Protein AF-A0A2V6NL45-F1 (afdb_monomer_lite)

Structure (mmCIF, N/CA/C/O backbone):
data_AF-A0A2V6NL45-F1
#
_entry.id   AF-A0A2V6NL45-F1
#
loop_
_atom_site.group_PDB
_atom_site.id
_atom_site.type_symbol
_atom_site.label_atom_id
_atom_site.label_alt_id
_atom_site.label_comp_id
_atom_site.label_asym_id
_atom_site.label_entity_id
_atom_site.label_seq_id
_atom_site.pdbx_PDB_ins_code
_atom_site.Cartn_x
_atom_site.Cartn_y
_atom_site.Cartn_z
_atom_site.occupancy
_atom_site.B_iso_or_equiv
_atom_site.auth_seq_id
_atom_site.auth_comp_id
_atom_site.auth_asym_id
_atom_site.auth_atom_id
_atom_site.pdbx_PDB_model_num
ATOM 1 N N . LYS A 1 1 ? 4.697 6.662 16.810 1.00 84.00 1 LYS A N 1
ATOM 2 C CA . LYS A 1 1 ? 3.851 5.704 16.038 1.00 84.00 1 LYS A CA 1
ATOM 3 C C . LYS A 1 1 ? 2.807 6.486 15.229 1.00 84.00 1 LYS A C 1
ATOM 5 O O . LYS A 1 1 ? 2.533 7.616 15.599 1.00 84.00 1 LYS A O 1
ATOM 10 N N . ILE A 1 2 ? 2.231 5.946 14.143 1.00 97.50 2 ILE A N 1
ATOM 11 C CA . ILE A 1 2 ? 1.325 6.717 13.248 1.00 97.50 2 ILE A CA 1
ATOM 12 C C . ILE A 1 2 ? 0.105 7.296 13.996 1.00 97.50 2 ILE A C 1
ATOM 14 O O . ILE A 1 2 ? -0.238 8.450 13.783 1.00 97.50 2 ILE A O 1
ATOM 18 N N . CYS A 1 3 ? -0.487 6.547 14.931 1.00 97.88 3 CYS A N 1
ATOM 19 C CA . CYS A 1 3 ? -1.594 7.012 15.785 1.00 97.88 3 CYS A CA 1
ATOM 20 C C . CYS A 1 3 ? -1.250 8.295 16.573 1.00 97.88 3 CYS A C 1
ATOM 22 O O . CYS A 1 3 ? -2.009 9.256 16.565 1.00 97.88 3 CYS A O 1
ATOM 24 N N . GLU A 1 4 ? -0.064 8.332 17.192 1.00 97.88 4 GLU A N 1
ATOM 25 C CA . GLU A 1 4 ? 0.441 9.494 17.943 1.00 97.88 4 GLU A CA 1
ATOM 26 C C . GLU A 1 4 ? 0.765 10.668 17.012 1.00 97.88 4 GLU A C 1
ATOM 28 O O . GLU A 1 4 ? 0.466 11.809 17.336 1.00 97.88 4 GLU A O 1
ATOM 33 N N . TYR A 1 5 ? 1.348 10.389 15.837 1.00 98.06 5 TYR A N 1
ATOM 34 C CA . TYR A 1 5 ? 1.647 11.415 14.831 1.00 98.06 5 TYR A CA 1
ATOM 35 C C . TYR A 1 5 ? 0.377 12.127 14.346 1.00 98.06 5 TYR A C 1
ATOM 37 O O . TYR A 1 5 ? 0.388 13.336 14.138 1.00 98.06 5 TYR A O 1
ATOM 45 N N . LEU A 1 6 ? -0.716 11.376 14.193 1.00 97.81 6 LEU A N 1
ATOM 46 C CA . LEU A 1 6 ? -2.020 11.905 13.796 1.00 97.81 6 LEU A CA 1
ATOM 47 C C . LEU A 1 6 ? -2.844 12.451 14.975 1.00 97.81 6 LEU A C 1
ATOM 49 O O . LEU A 1 6 ? -3.885 13.054 14.736 1.00 97.81 6 LEU A O 1
ATOM 53 N N . ASN A 1 7 ? -2.397 12.254 16.220 1.00 97.75 7 ASN A N 1
ATOM 54 C CA . ASN A 1 7 ? -3.107 12.624 17.448 1.00 97.75 7 ASN A CA 1
ATOM 55 C C . ASN A 1 7 ? -4.549 12.069 17.525 1.00 97.75 7 ASN A C 1
ATOM 57 O O . ASN A 1 7 ? -5.496 12.807 17.795 1.00 97.75 7 ASN A O 1
ATOM 61 N N . VAL A 1 8 ? -4.708 10.767 17.259 1.00 98.19 8 VAL A N 1
ATOM 62 C CA . VAL A 1 8 ? -5.997 10.049 17.319 1.00 98.19 8 VAL A CA 1
ATOM 63 C C . VAL A 1 8 ? -5.985 8.964 18.401 1.00 98.19 8 VAL A C 1
ATOM 65 O O . VAL A 1 8 ? -4.929 8.403 18.698 1.00 98.19 8 VAL A O 1
ATOM 68 N N . ASP A 1 9 ? -7.156 8.629 18.954 1.00 98.00 9 ASP A N 1
ATOM 69 C CA . ASP A 1 9 ? -7.291 7.613 20.015 1.00 98.00 9 ASP A CA 1
ATOM 70 C C . ASP A 1 9 ? -7.031 6.183 19.516 1.00 98.00 9 ASP A C 1
ATOM 72 O O . ASP A 1 9 ? -6.545 5.326 20.254 1.00 98.00 9 ASP A O 1
ATOM 76 N N . SER A 1 10 ? -7.372 5.906 18.254 1.00 97.31 10 SER A N 1
ATOM 77 C CA . SER A 1 10 ? -7.157 4.603 17.626 1.00 97.31 10 SER A CA 1
ATOM 78 C C . SER A 1 10 ? -6.957 4.722 16.116 1.00 97.31 10 SER A C 1
ATOM 80 O O . SER A 1 10 ? -7.388 5.685 15.482 1.00 97.31 10 SER A O 1
ATOM 82 N N . LEU A 1 11 ? -6.297 3.718 15.536 1.00 97.62 11 LEU A N 1
ATOM 83 C CA . LEU A 1 11 ? -6.061 3.593 14.102 1.00 97.62 11 LEU A CA 1
ATOM 84 C C . LEU A 1 11 ? -6.277 2.137 13.683 1.00 97.62 11 LEU A C 1
ATOM 86 O O . LEU A 1 11 ? -5.660 1.235 14.249 1.00 97.62 11 LEU A O 1
ATOM 90 N N . GLY A 1 12 ? -7.127 1.920 12.681 1.00 95.62 12 GLY A N 1
ATOM 91 C CA . GLY A 1 12 ? -7.346 0.617 12.058 1.00 95.62 12 GLY A CA 1
ATOM 92 C C . GLY A 1 12 ? -6.816 0.598 10.628 1.00 95.62 12 GLY A C 1
ATOM 93 O O . GLY A 1 12 ? -6.997 1.565 9.890 1.00 95.62 12 GLY A O 1
ATOM 94 N N . TYR A 1 13 ? -6.187 -0.507 10.232 1.00 95.94 13 TYR A N 1
ATOM 95 C CA . TYR A 1 13 ? -5.801 -0.759 8.845 1.00 95.94 13 TYR A CA 1
ATOM 96 C C . TYR A 1 13 ? -6.758 -1.759 8.212 1.00 95.94 13 TYR A C 1
ATOM 98 O O . TYR A 1 13 ? -7.243 -2.675 8.877 1.00 95.94 13 TYR A O 1
ATOM 106 N N . LEU A 1 14 ? -7.016 -1.582 6.919 1.00 95.19 14 LEU A N 1
ATOM 107 C CA . LEU A 1 14 ? -7.755 -2.561 6.139 1.00 95.19 14 LEU A CA 1
ATOM 108 C C . LEU A 1 14 ? -6.849 -3.757 5.836 1.00 95.19 14 LEU A C 1
ATOM 110 O O . LEU A 1 14 ? -5.724 -3.582 5.371 1.00 95.19 14 LEU A O 1
ATOM 114 N N . ASP A 1 15 ? -7.360 -4.959 6.079 1.00 95.75 15 ASP A N 1
ATOM 115 C CA . ASP A 1 15 ? -6.665 -6.187 5.716 1.00 95.75 15 ASP A CA 1
ATOM 116 C C . ASP A 1 15 ? -6.686 -6.420 4.195 1.00 95.75 15 ASP A C 1
ATOM 118 O O . ASP A 1 15 ? -7.675 -6.119 3.518 1.00 95.75 15 ASP A O 1
ATOM 122 N N . ILE A 1 16 ? -5.597 -6.974 3.654 1.00 96.75 16 ILE A N 1
ATOM 123 C CA . ILE A 1 16 ? -5.451 -7.203 2.212 1.00 96.75 16 ILE A CA 1
ATOM 124 C C . ILE A 1 16 ? -6.490 -8.219 1.714 1.00 96.75 16 ILE A C 1
ATOM 126 O O . ILE A 1 16 ? -7.092 -8.003 0.661 1.00 96.75 16 ILE A O 1
ATOM 130 N N . GLU A 1 17 ? -6.748 -9.299 2.457 1.00 96.00 17 GLU A N 1
ATOM 131 C CA . GLU A 1 17 ? -7.740 -10.305 2.063 1.00 96.00 17 GLU A CA 1
ATOM 132 C C . GLU A 1 17 ? -9.153 -9.719 2.115 1.00 96.00 17 GLU A C 1
ATOM 134 O O . GLU A 1 17 ? -9.948 -9.907 1.188 1.00 96.00 17 GLU A O 1
ATOM 139 N N . GLY A 1 18 ? -9.446 -8.945 3.166 1.00 96.62 18 GLY A N 1
ATOM 140 C CA . GLY A 1 18 ? -10.702 -8.207 3.304 1.00 96.62 18 GLY A CA 1
ATOM 141 C C . GLY A 1 18 ? -10.946 -7.239 2.141 1.00 96.62 18 GLY A C 1
ATOM 142 O O . GLY A 1 18 ? -12.037 -7.220 1.565 1.00 96.62 18 GLY A O 1
ATOM 143 N N . MET A 1 19 ? -9.914 -6.489 1.748 1.00 96.25 19 MET A N 1
ATOM 144 C CA . MET A 1 19 ? -9.945 -5.587 0.598 1.00 96.25 19 MET A CA 1
ATOM 145 C C . MET A 1 19 ? -10.243 -6.337 -0.705 1.00 96.25 19 MET A C 1
ATOM 147 O O . MET A 1 19 ? -11.128 -5.921 -1.450 1.00 96.25 19 MET A O 1
ATOM 151 N N . ILE A 1 20 ? -9.562 -7.459 -0.972 1.00 97.12 20 ILE A N 1
ATOM 152 C CA . ILE A 1 20 ? -9.795 -8.271 -2.178 1.00 97.12 20 ILE A CA 1
ATOM 153 C C . ILE A 1 20 ? -11.228 -8.802 -2.191 1.00 97.12 20 ILE A C 1
ATOM 155 O O . ILE A 1 20 ? -11.928 -8.661 -3.195 1.00 97.12 20 ILE A O 1
ATOM 159 N N . LYS A 1 21 ? -11.694 -9.360 -1.067 1.00 97.38 21 LYS A N 1
ATOM 160 C CA . LYS A 1 21 ? -13.046 -9.916 -0.935 1.00 97.38 21 LYS A CA 1
ATOM 161 C C . LYS A 1 21 ? -14.123 -8.880 -1.261 1.00 97.38 21 LYS A C 1
ATOM 163 O O . LYS A 1 21 ? -15.096 -9.216 -1.935 1.00 97.38 21 LYS A O 1
ATOM 168 N N . ALA A 1 22 ? -13.937 -7.630 -0.836 1.00 97.38 22 ALA A N 1
ATOM 169 C CA . ALA A 1 22 ? -14.877 -6.544 -1.105 1.00 97.38 22 ALA A CA 1
ATOM 170 C C . ALA A 1 22 ? -15.029 -6.224 -2.606 1.00 97.38 22 ALA A C 1
ATOM 172 O O . ALA A 1 22 ? -16.069 -5.714 -3.016 1.00 97.38 22 ALA A O 1
ATOM 173 N N . THR A 1 23 ? -14.034 -6.551 -3.439 1.00 97.12 23 THR A N 1
ATOM 174 C CA . THR A 1 23 ? -14.100 -6.312 -4.893 1.00 97.12 23 THR A CA 1
ATOM 175 C C . THR A 1 23 ? -14.961 -7.325 -5.655 1.00 97.12 23 THR A C 1
ATOM 177 O O . THR A 1 23 ? -15.297 -7.081 -6.814 1.00 97.12 23 THR A O 1
ATOM 180 N N . GLY A 1 24 ? -15.279 -8.482 -5.059 1.00 97.56 24 GLY A N 1
ATOM 181 C CA . GLY A 1 24 ? -15.971 -9.584 -5.742 1.00 97.56 24 GLY A CA 1
ATOM 182 C C . GLY A 1 24 ? -15.169 -10.243 -6.876 1.00 97.56 24 GLY A C 1
ATOM 183 O O . GLY A 1 24 ? -15.730 -11.017 -7.650 1.00 97.56 24 GLY A O 1
ATOM 184 N N . ARG A 1 25 ? -13.871 -9.940 -7.001 1.00 97.75 25 ARG A N 1
ATOM 185 C CA . ARG A 1 25 ? -12.967 -10.473 -8.031 1.00 97.75 25 ARG A CA 1
ATOM 186 C C . ARG A 1 25 ? -11.888 -11.366 -7.409 1.00 97.75 25 ARG A C 1
ATOM 188 O O . ARG A 1 25 ? -11.568 -11.204 -6.232 1.00 97.75 25 ARG A O 1
ATOM 195 N N . PRO A 1 26 ? -11.308 -12.309 -8.174 1.00 95.94 26 PRO A N 1
ATOM 196 C CA . PRO A 1 26 ? -10.260 -13.175 -7.652 1.00 95.94 26 PRO A CA 1
ATOM 197 C C . PRO A 1 26 ? -8.964 -12.392 -7.389 1.00 95.94 26 PRO A C 1
ATOM 199 O O . PRO A 1 26 ? -8.637 -11.444 -8.102 1.00 95.94 26 PRO A O 1
ATOM 202 N N . ALA A 1 27 ? -8.196 -12.819 -6.380 1.00 93.19 27 ALA A N 1
ATOM 203 C CA . ALA A 1 27 ? -6.972 -12.142 -5.933 1.00 93.19 27 ALA A CA 1
ATOM 204 C C . ALA A 1 27 ? -5.931 -11.945 -7.050 1.00 93.19 27 ALA A C 1
ATOM 206 O O . ALA A 1 27 ? -5.271 -10.913 -7.114 1.00 93.19 27 ALA A O 1
ATOM 207 N N . ASN A 1 28 ? -5.829 -12.907 -7.970 1.00 93.81 28 ASN A N 1
ATOM 208 C CA . ASN A 1 28 ? -4.905 -12.869 -9.107 1.00 93.81 28 ASN A CA 1
ATOM 209 C C . ASN A 1 28 ? -5.262 -11.820 -10.181 1.00 93.81 28 ASN A C 1
ATOM 211 O O . ASN A 1 28 ? -4.512 -11.660 -11.138 1.00 93.81 28 ASN A O 1
ATOM 215 N N . SER A 1 29 ? -6.386 -11.108 -10.040 1.00 96.06 29 SER A N 1
ATOM 216 C CA . SER A 1 29 ? -6.747 -9.975 -10.904 1.00 96.06 29 SER A CA 1
ATOM 217 C C . SER A 1 29 ? -6.085 -8.659 -10.486 1.00 96.06 29 SER A C 1
ATOM 219 O O . SER A 1 29 ? -6.278 -7.648 -11.160 1.00 96.06 29 SER A O 1
ATOM 221 N N . PHE A 1 30 ? -5.338 -8.646 -9.378 1.00 95.31 30 PHE A N 1
ATOM 222 C CA . PHE A 1 30 ? -4.764 -7.435 -8.803 1.00 95.31 30 PHE A CA 1
ATOM 223 C C . PHE A 1 30 ? -3.263 -7.578 -8.562 1.00 95.31 30 PHE A C 1
ATOM 225 O O . PHE A 1 30 ? -2.778 -8.608 -8.100 1.00 95.31 30 PHE A O 1
ATOM 232 N N . CYS A 1 31 ? -2.529 -6.494 -8.807 1.00 95.06 31 CYS A N 1
ATOM 233 C CA . CYS A 1 31 ? -1.192 -6.325 -8.254 1.00 95.06 31 CYS A CA 1
ATOM 234 C C . CYS A 1 31 ? -1.320 -5.798 -6.817 1.00 95.06 31 CYS A C 1
ATOM 236 O O . CYS A 1 31 ? -1.941 -4.760 -6.596 1.00 95.06 31 CYS A O 1
ATOM 238 N N . LEU A 1 32 ? -0.730 -6.504 -5.848 1.00 96.12 32 LEU A N 1
ATOM 239 C CA . LEU A 1 32 ? -0.805 -6.166 -4.416 1.00 96.12 32 LEU A CA 1
ATOM 240 C C . LEU A 1 32 ? 0.516 -5.616 -3.857 1.00 96.12 32 LEU A C 1
ATOM 242 O O . LEU A 1 32 ? 0.645 -5.418 -2.650 1.00 96.12 32 LEU A O 1
ATOM 246 N N . ALA A 1 33 ? 1.486 -5.344 -4.731 1.00 94.50 33 ALA A N 1
ATOM 247 C CA . ALA A 1 33 ? 2.856 -5.009 -4.358 1.00 94.50 33 ALA A CA 1
ATOM 248 C C . ALA A 1 33 ? 2.973 -3.755 -3.477 1.00 94.50 33 ALA A C 1
ATOM 250 O O . ALA A 1 33 ? 3.846 -3.688 -2.618 1.00 94.50 33 ALA A O 1
ATOM 251 N N . CYS A 1 34 ? 2.066 -2.785 -3.624 1.00 93.75 34 CYS A N 1
ATOM 252 C CA . CYS A 1 34 ? 2.033 -1.600 -2.761 1.00 93.75 34 CYS A CA 1
ATOM 253 C C . CYS A 1 34 ? 1.714 -1.927 -1.291 1.00 93.75 34 CYS A C 1
ATOM 255 O O . CYS A 1 34 ? 2.032 -1.129 -0.416 1.00 93.75 34 CYS A O 1
ATOM 257 N N . PHE A 1 35 ? 1.099 -3.082 -1.022 1.00 95.38 35 PHE A N 1
ATOM 258 C CA . PHE A 1 35 ? 0.711 -3.515 0.320 1.00 95.38 35 PHE A CA 1
ATOM 259 C C . PHE A 1 35 ? 1.629 -4.610 0.876 1.00 95.38 35 PHE A C 1
ATOM 261 O O . PHE A 1 35 ? 1.926 -4.599 2.065 1.00 95.38 35 PHE A O 1
ATOM 268 N N . ASN A 1 36 ? 2.085 -5.546 0.034 1.00 94.62 36 ASN A N 1
ATOM 269 C CA . ASN A 1 36 ? 2.877 -6.707 0.467 1.00 94.62 36 ASN A CA 1
ATOM 270 C C . ASN A 1 36 ? 4.319 -6.747 -0.074 1.00 94.62 36 ASN A C 1
ATOM 272 O O . ASN A 1 36 ? 5.069 -7.646 0.288 1.00 94.62 36 ASN A O 1
ATOM 276 N N . GLY A 1 37 ? 4.708 -5.817 -0.950 1.00 92.81 37 GLY A N 1
ATOM 277 C CA . GLY A 1 37 ? 6.035 -5.775 -1.572 1.00 92.81 37 GLY A CA 1
ATOM 278 C C . GLY A 1 37 ? 6.281 -6.811 -2.676 1.00 92.81 37 GLY A C 1
ATOM 279 O O . GLY A 1 37 ? 7.334 -6.770 -3.308 1.00 92.81 37 GLY A O 1
ATOM 280 N N . ASN A 1 38 ? 5.333 -7.708 -2.958 1.00 92.25 38 ASN A N 1
ATOM 281 C CA . ASN A 1 38 ? 5.486 -8.765 -3.959 1.00 92.25 38 ASN A CA 1
ATOM 282 C C . ASN A 1 38 ? 5.097 -8.249 -5.348 1.00 92.25 38 ASN A C 1
ATOM 284 O O . ASN A 1 38 ? 3.936 -8.327 -5.761 1.00 92.25 38 ASN A O 1
ATOM 288 N N . TYR A 1 39 ? 6.076 -7.709 -6.072 1.00 91.94 39 TYR A N 1
ATOM 289 C CA . TYR A 1 39 ? 5.893 -7.271 -7.452 1.00 91.94 39 TYR A CA 1
ATOM 290 C C . TYR A 1 39 ? 5.812 -8.475 -8.401 1.00 91.94 39 TYR A C 1
ATOM 292 O O . TYR A 1 39 ? 6.680 -9.346 -8.354 1.00 91.94 39 TYR A O 1
ATOM 300 N N . PRO A 1 40 ? 4.810 -8.529 -9.299 1.00 89.81 40 PRO A N 1
ATOM 301 C CA . PRO A 1 40 ? 4.707 -9.596 -10.298 1.00 89.81 40 PRO A CA 1
ATOM 302 C C . PRO A 1 40 ? 5.758 -9.468 -11.411 1.00 89.81 40 PRO A C 1
ATOM 304 O O . PRO A 1 40 ? 5.923 -10.387 -12.207 1.00 89.81 40 PRO A O 1
ATOM 307 N N . LEU A 1 41 ? 6.447 -8.326 -11.481 1.00 88.62 41 LEU A N 1
ATOM 308 C CA . LEU A 1 41 ? 7.501 -8.037 -12.444 1.00 88.62 41 LEU A CA 1
ATOM 309 C C . LEU A 1 41 ? 8.824 -7.797 -11.704 1.00 88.62 41 LEU A C 1
ATOM 311 O O . LEU A 1 41 ? 8.813 -7.150 -10.653 1.00 88.62 41 LEU A O 1
ATOM 315 N N . PRO A 1 42 ? 9.955 -8.282 -12.242 1.00 85.19 42 PRO A N 1
ATOM 316 C CA . PRO A 1 42 ? 11.266 -8.018 -11.668 1.00 85.19 42 PRO A CA 1
ATOM 317 C C . PRO A 1 42 ? 11.615 -6.528 -11.769 1.00 85.19 42 PRO A C 1
ATOM 319 O O . PRO A 1 42 ? 11.280 -5.861 -12.749 1.00 85.19 42 PRO A O 1
ATOM 322 N N . VAL A 1 43 ? 12.315 -6.020 -10.755 1.00 83.12 43 VAL A N 1
ATOM 323 C CA . VAL A 1 43 ? 12.887 -4.669 -10.765 1.00 83.12 43 VAL A CA 1
ATOM 324 C C . VAL A 1 43 ? 14.328 -4.760 -11.257 1.00 83.12 43 VAL A C 1
ATOM 326 O O . VAL A 1 43 ? 15.077 -5.623 -10.802 1.00 83.12 43 VAL A O 1
ATOM 329 N N . ASP A 1 44 ? 14.712 -3.879 -12.179 1.00 86.12 44 ASP A N 1
ATOM 330 C CA . ASP A 1 44 ? 16.100 -3.759 -12.629 1.00 86.12 44 ASP A CA 1
ATOM 331 C C . ASP A 1 44 ? 16.972 -3.204 -11.483 1.00 86.12 44 ASP A C 1
ATOM 333 O O . ASP A 1 44 ? 16.716 -2.088 -11.019 1.00 86.12 44 ASP A O 1
ATOM 337 N N . PRO A 1 45 ? 17.993 -3.943 -11.009 1.00 84.50 45 PRO A N 1
ATOM 338 C CA . PRO A 1 45 ? 18.846 -3.513 -9.902 1.00 84.50 45 PRO A CA 1
ATOM 339 C C . PRO A 1 45 ? 19.704 -2.280 -10.223 1.00 84.50 45 PRO A C 1
ATOM 341 O O . PRO A 1 45 ? 20.227 -1.658 -9.299 1.00 84.50 45 PRO A O 1
ATOM 344 N N . ALA A 1 46 ? 19.863 -1.915 -11.500 1.00 86.00 46 ALA A N 1
ATOM 345 C CA . ALA A 1 46 ? 20.535 -0.681 -11.900 1.00 86.00 46 ALA A CA 1
ATOM 346 C C . ALA A 1 46 ? 19.655 0.567 -11.701 1.00 86.00 46 ALA A C 1
ATOM 348 O O . ALA A 1 46 ? 20.166 1.690 -11.724 1.00 86.00 46 ALA A O 1
ATOM 349 N N . LEU A 1 47 ? 18.342 0.394 -11.506 1.00 83.81 47 LEU A N 1
ATOM 350 C CA . LEU A 1 47 ? 17.403 1.492 -11.317 1.00 83.81 47 LEU A CA 1
ATOM 351 C C . LEU A 1 47 ? 17.169 1.758 -9.830 1.00 83.81 47 LEU A C 1
ATOM 353 O O . LEU A 1 47 ? 16.814 0.872 -9.055 1.00 83.81 47 LEU A O 1
ATOM 357 N N . ASP A 1 48 ? 17.325 3.020 -9.440 1.00 86.44 48 ASP A N 1
ATOM 358 C CA . ASP A 1 48 ? 16.954 3.478 -8.107 1.00 86.44 48 ASP A CA 1
ATOM 359 C C . ASP A 1 48 ? 15.504 3.978 -8.059 1.00 86.44 48 ASP A C 1
ATOM 361 O O . ASP A 1 48 ? 14.842 4.207 -9.075 1.00 86.44 48 ASP A O 1
ATOM 365 N N . LYS A 1 49 ? 15.007 4.185 -6.837 1.00 85.12 49 LYS A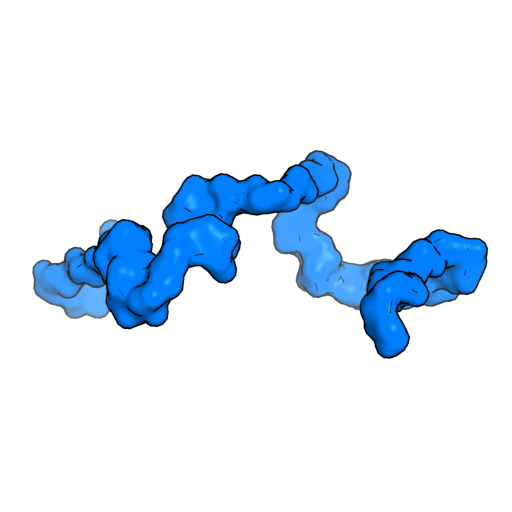 N 1
ATOM 366 C CA . LYS A 1 49 ? 13.641 4.668 -6.604 1.00 85.12 49 LYS A CA 1
ATOM 367 C C . LYS A 1 49 ? 13.349 6.048 -7.210 1.00 85.12 49 LYS A C 1
ATOM 369 O O . LYS A 1 49 ? 12.182 6.386 -7.325 1.00 85.12 49 LYS A O 1
ATOM 374 N N . PHE A 1 50 ? 14.378 6.830 -7.552 1.00 86.94 50 PHE A N 1
ATOM 375 C CA . PHE A 1 50 ? 14.260 8.203 -8.046 1.00 86.94 50 PHE A CA 1
ATOM 376 C C . PHE A 1 50 ? 14.272 8.297 -9.583 1.00 86.94 50 PHE A C 1
ATOM 378 O O . PHE A 1 50 ? 14.363 9.389 -10.154 1.00 86.94 50 PHE A O 1
ATOM 385 N N . ILE A 1 51 ? 14.226 7.160 -10.284 1.00 84.62 51 ILE A N 1
ATOM 386 C CA . ILE A 1 51 ? 14.302 7.092 -11.749 1.00 84.62 51 ILE A CA 1
ATOM 387 C C . ILE A 1 51 ? 13.180 7.870 -12.462 1.00 84.62 51 ILE A C 1
ATOM 389 O O . ILE A 1 51 ? 13.343 8.292 -13.611 1.00 84.62 51 ILE A O 1
ATOM 393 N N . MET A 1 52 ? 12.036 8.074 -11.801 1.00 80.12 52 MET A N 1
ATOM 394 C CA . MET A 1 52 ? 10.901 8.820 -12.355 1.00 80.12 52 MET A CA 1
ATOM 395 C C . MET A 1 52 ? 10.962 10.320 -12.030 1.00 80.12 52 MET A C 1
ATOM 397 O O . MET A 1 52 ? 10.430 11.135 -12.782 1.00 80.12 52 MET A O 1
ATOM 401 N N . GLU A 1 53 ? 11.640 10.696 -10.951 1.00 81.38 53 GLU A N 1
ATOM 402 C CA . GLU A 1 53 ? 11.849 12.066 -10.487 1.00 81.38 53 GLU A CA 1
ATOM 403 C C . GLU A 1 53 ? 12.972 12.755 -11.271 1.00 81.38 53 GLU A C 1
ATOM 405 O O . GLU A 1 53 ? 12.888 13.948 -11.553 1.00 81.38 53 GLU A O 1
ATOM 410 N N . LYS A 1 54 ? 13.973 11.995 -11.737 1.00 70.88 54 LYS A N 1
ATOM 411 C CA . LYS A 1 54 ? 15.077 12.459 -12.607 1.00 70.88 54 LYS A CA 1
ATOM 412 C C . LYS A 1 54 ? 14.644 12.737 -14.062 1.00 70.88 54 LYS A C 1
ATOM 414 O O . LYS A 1 54 ? 15.446 12.653 -14.993 1.00 70.88 54 LYS A O 1
ATOM 419 N N . ARG A 1 55 ? 13.368 13.073 -14.281 1.00 61.06 55 ARG A N 1
ATOM 420 C CA . ARG A 1 55 ? 12.739 13.292 -15.598 1.00 61.06 55 ARG A CA 1
ATOM 421 C C . ARG A 1 55 ? 13.476 14.306 -16.477 1.00 61.06 55 ARG A C 1
ATOM 423 O O . ARG A 1 55 ? 13.505 14.127 -17.690 1.00 61.06 55 ARG A O 1
ATOM 430 N N . GLU A 1 56 ? 14.120 15.308 -15.885 1.00 57.5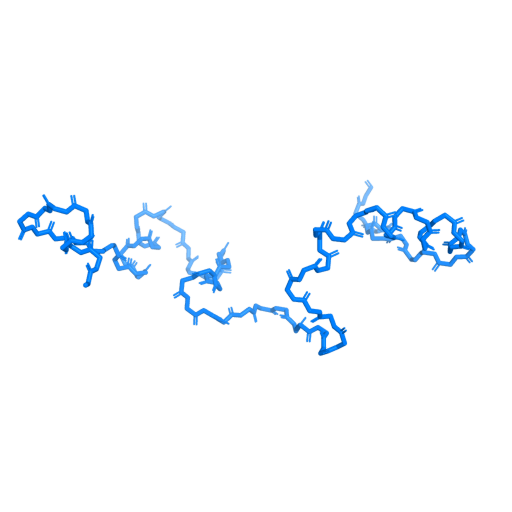0 56 GLU A N 1
ATOM 431 C CA . GLU A 1 56 ? 14.911 16.307 -16.617 1.00 57.50 56 GLU 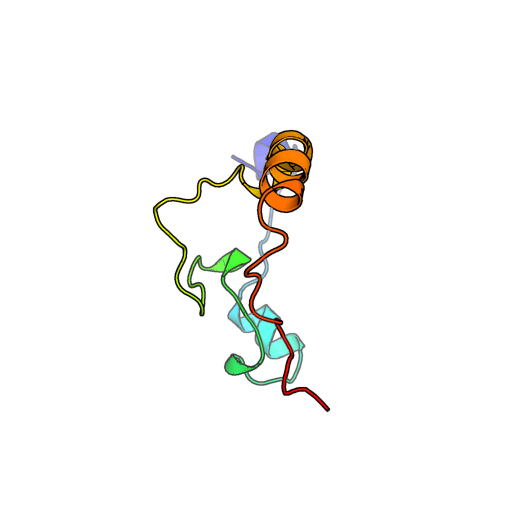A CA 1
ATOM 432 C C . GLU A 1 56 ? 16.157 15.699 -17.289 1.00 57.50 56 GLU A C 1
ATOM 434 O O . GLU A 1 56 ? 16.465 16.003 -18.440 1.00 5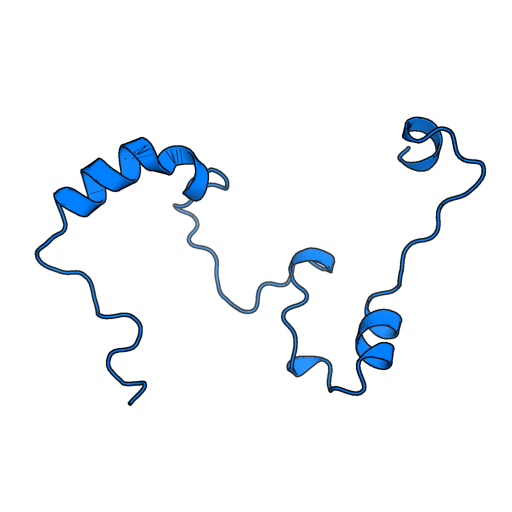7.50 56 GLU A O 1
ATOM 439 N N . GLN A 1 57 ? 16.828 14.758 -16.620 1.00 55.78 57 GLN A N 1
ATOM 440 C CA . GLN A 1 57 ? 17.973 14.031 -17.183 1.00 55.78 57 GLN A CA 1
ATOM 441 C C . GLN A 1 57 ? 17.519 12.969 -18.195 1.00 55.78 57 GLN A C 1
ATOM 443 O O . GLN A 1 57 ? 18.185 12.737 -19.203 1.00 55.78 57 GLN A O 1
ATOM 448 N N . ARG A 1 58 ? 16.339 12.374 -17.973 1.00 51.78 58 ARG A N 1
ATOM 449 C CA . ARG A 1 58 ? 15.748 11.357 -18.851 1.00 51.78 58 ARG A CA 1
ATOM 450 C C . ARG A 1 58 ? 15.255 11.930 -20.180 1.00 51.78 58 ARG A C 1
ATOM 452 O O . ARG A 1 58 ? 15.414 11.269 -21.193 1.00 51.78 58 ARG A O 1
ATOM 459 N N . ALA A 1 59 ? 14.712 13.149 -20.206 1.00 56.56 59 ALA A N 1
ATOM 460 C CA . ALA A 1 59 ? 14.356 13.818 -21.461 1.00 56.56 59 ALA A CA 1
ATOM 461 C C . ALA A 1 59 ? 15.583 14.037 -22.365 1.00 56.56 59 ALA A C 1
ATOM 463 O O . ALA A 1 59 ? 15.472 13.895 -23.578 1.00 56.56 59 ALA A O 1
ATOM 464 N N . ARG A 1 60 ? 16.759 14.319 -21.781 1.00 51.34 60 ARG A N 1
ATOM 465 C CA . ARG A 1 60 ? 18.029 14.394 -22.520 1.00 51.34 60 ARG A CA 1
ATOM 466 C C . ARG A 1 60 ? 18.509 13.024 -23.007 1.00 51.34 60 ARG A C 1
ATOM 468 O O . ARG A 1 60 ? 18.798 12.896 -24.186 1.00 51.34 60 ARG A O 1
ATOM 475 N N . ALA A 1 61 ? 18.511 12.004 -22.150 1.00 53.38 61 ALA A N 1
ATOM 476 C CA . ALA A 1 61 ? 18.944 10.654 -22.535 1.00 53.38 61 ALA A CA 1
ATOM 477 C C . ALA A 1 61 ? 18.011 9.988 -23.574 1.00 53.38 61 ALA A C 1
ATOM 479 O O . ALA A 1 61 ? 18.472 9.372 -24.526 1.00 53.38 61 ALA A O 1
ATOM 480 N N . LEU A 1 62 ? 16.691 10.171 -23.449 1.00 54.03 62 LEU A N 1
ATOM 481 C CA . LEU A 1 62 ? 15.698 9.675 -24.415 1.00 54.03 62 LEU A CA 1
ATOM 482 C C . LEU A 1 62 ? 15.694 10.467 -25.733 1.00 54.03 62 LEU A C 1
ATOM 484 O O . LEU A 1 62 ? 15.211 9.960 -26.740 1.00 54.03 62 LEU A O 1
ATOM 488 N N . ALA A 1 63 ? 16.200 11.706 -25.742 1.00 55.84 63 ALA A N 1
ATOM 489 C CA . ALA A 1 63 ? 16.404 12.457 -26.980 1.00 55.84 63 ALA A CA 1
ATOM 490 C C . ALA A 1 63 ? 17.607 11.930 -27.782 1.00 55.84 63 ALA A C 1
ATOM 492 O O . ALA A 1 63 ? 17.615 12.066 -29.005 1.00 55.84 63 ALA A O 1
ATOM 493 N N . GLU A 1 64 ? 18.589 11.325 -27.107 1.00 48.31 64 GLU A N 1
ATOM 494 C CA . GLU A 1 64 ? 19.767 10.711 -27.728 1.00 48.31 64 GLU A CA 1
ATOM 495 C C . GLU A 1 64 ? 19.483 9.276 -28.225 1.00 48.31 64 GLU A C 1
ATOM 497 O O . GLU A 1 64 ? 19.998 8.885 -29.269 1.00 48.31 64 GLU A O 1
ATOM 502 N N . GLU A 1 65 ? 18.585 8.518 -27.582 1.00 52.28 65 GLU A N 1
ATOM 503 C CA . GLU A 1 65 ? 18.194 7.152 -27.992 1.00 52.28 65 GLU A CA 1
ATOM 504 C C . GLU A 1 65 ? 17.001 7.093 -28.977 1.00 52.28 65 GLU A C 1
ATOM 506 O O . GLU A 1 65 ? 16.053 6.323 -28.801 1.00 52.28 65 GLU A O 1
ATOM 511 N N . ARG A 1 66 ? 17.019 7.891 -30.052 1.00 49.31 66 ARG A N 1
ATOM 512 C CA . ARG A 1 66 ? 15.972 7.845 -31.101 1.00 49.31 66 ARG A CA 1
ATOM 513 C C . ARG A 1 66 ? 16.092 6.684 -32.099 1.00 49.31 66 ARG A C 1
ATOM 515 O O . ARG A 1 66 ? 15.187 6.529 -32.915 1.00 49.31 66 ARG A O 1
ATOM 522 N N . ASP A 1 67 ? 17.131 5.854 -32.003 1.00 50.50 67 ASP A N 1
ATOM 523 C CA . ASP A 1 67 ? 17.438 4.826 -33.014 1.00 50.50 67 ASP A CA 1
ATOM 524 C C . ASP A 1 67 ? 17.159 3.373 -32.576 1.00 50.50 67 ASP A C 1
ATOM 526 O O . ASP A 1 67 ? 17.523 2.439 -33.289 1.00 50.50 67 ASP A O 1
ATOM 530 N N . GLY A 1 68 ? 16.492 3.134 -31.438 1.00 56.41 68 GLY A N 1
ATOM 531 C CA . GLY A 1 68 ? 16.342 1.753 -30.956 1.00 56.41 68 GLY A CA 1
ATOM 532 C C . GLY A 1 68 ? 15.262 1.446 -29.923 1.00 56.41 68 GLY A C 1
ATOM 533 O O . GLY A 1 68 ? 15.322 0.372 -29.331 1.00 56.41 68 GLY A O 1
ATOM 534 N N . GLN A 1 69 ? 14.282 2.320 -29.674 1.00 51.12 69 GLN A N 1
ATOM 535 C CA . GLN A 1 69 ? 13.216 1.980 -28.722 1.00 51.12 69 GLN A CA 1
ATOM 536 C C . GLN A 1 69 ? 12.342 0.831 -29.263 1.00 51.12 69 GLN A C 1
ATOM 538 O O . GLN A 1 69 ? 11.689 1.004 -30.295 1.00 51.12 69 GLN A O 1
ATOM 543 N N . PRO A 1 70 ? 12.257 -0.323 -28.571 1.00 53.16 70 PRO A N 1
ATOM 544 C CA . PRO A 1 70 ? 11.270 -1.330 -28.911 1.00 53.16 70 PRO A CA 1
ATOM 545 C C . PRO A 1 70 ? 9.883 -0.760 -28.621 1.00 53.16 70 PRO A C 1
ATOM 547 O O . PRO A 1 70 ? 9.630 -0.199 -27.552 1.00 53.16 70 PRO A O 1
ATOM 550 N N . THR A 1 71 ? 8.972 -0.898 -29.580 1.00 57.56 71 THR A N 1
ATOM 551 C CA . THR A 1 71 ? 7.584 -0.467 -29.436 1.00 57.56 71 THR A CA 1
ATOM 552 C C . THR A 1 71 ? 6.912 -1.306 -28.351 1.00 57.56 71 THR A C 1
ATOM 554 O O . THR A 1 71 ? 6.475 -2.433 -28.600 1.00 57.56 71 THR A O 1
ATOM 557 N N . LEU A 1 72 ? 6.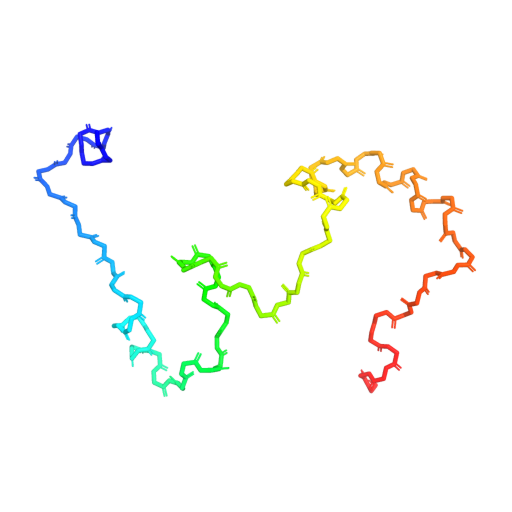821 -0.764 -27.131 1.00 51.09 72 LEU A N 1
ATOM 558 C CA . LEU A 1 72 ? 5.883 -1.275 -26.138 1.00 51.09 72 LEU A CA 1
ATOM 559 C C . LEU A 1 72 ? 4.499 -1.197 -26.798 1.00 51.09 72 LEU A C 1
ATOM 561 O O . LEU A 1 72 ? 4.101 -0.116 -27.221 1.00 51.09 72 LEU A O 1
ATOM 565 N N . PHE A 1 73 ? 3.813 -2.337 -26.916 1.00 52.38 73 PHE A N 1
ATOM 566 C CA . PHE A 1 73 ? 2.517 -2.502 -27.599 1.00 52.38 73 PHE A CA 1
ATOM 567 C C . PHE A 1 73 ? 2.531 -2.672 -29.130 1.00 52.38 73 PHE A C 1
ATOM 569 O O . PHE A 1 73 ? 1.504 -2.441 -29.758 1.00 52.38 73 PHE A O 1
ATOM 576 N N . ALA A 1 74 ? 3.621 -3.163 -29.735 1.00 55.44 74 ALA A N 1
ATOM 577 C CA . ALA A 1 74 ? 3.651 -3.498 -31.173 1.00 55.44 74 ALA A CA 1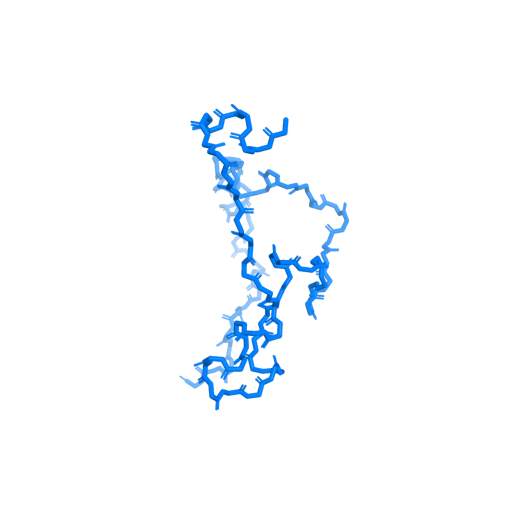
ATOM 578 C C . ALA A 1 74 ? 2.499 -4.422 -31.637 1.00 55.44 74 ALA A C 1
ATOM 580 O O . ALA A 1 74 ? 2.099 -4.383 -32.795 1.00 55.44 74 ALA A O 1
ATOM 581 N N . GLU A 1 75 ? 1.979 -5.261 -30.734 1.00 51.53 75 GLU A N 1
ATOM 582 C CA . GLU A 1 75 ? 1.041 -6.345 -31.057 1.00 51.53 75 GLU A CA 1
ATOM 583 C C . GLU A 1 75 ? -0.344 -6.203 -30.401 1.00 51.53 75 GLU A C 1
ATOM 585 O O . GLU A 1 75 ? -1.176 -7.106 -30.495 1.00 51.53 75 GLU A O 1
ATOM 590 N N . LEU A 1 76 ? -0.649 -5.073 -29.758 1.00 49.88 76 LEU A N 1
ATOM 591 C CA . LEU A 1 76 ? -1.994 -4.814 -29.228 1.00 49.88 76 LEU A CA 1
ATOM 592 C C . LEU A 1 76 ? -2.826 -4.013 -30.242 1.00 49.88 76 LEU A C 1
ATOM 594 O O . LEU A 1 76 ? -3.107 -2.845 -30.019 1.00 49.88 76 LEU A O 1
ATOM 598 N N . LYS A 1 77 ? -3.192 -4.723 -31.323 1.00 43.25 77 LYS A N 1
ATOM 599 C CA . LYS A 1 77 ? -4.182 -4.432 -32.387 1.00 43.25 77 LYS A CA 1
ATOM 600 C C . LYS A 1 77 ? -4.223 -3.030 -33.001 1.00 43.25 77 LYS A C 1
ATOM 602 O O . LYS A 1 77 ? -4.771 -2.103 -32.370 1.00 43.25 77 LYS A O 1
#

Foldseek 3Di:
DVCVVVVHPDDDDDDPVNVCVVVVDDPVVDDCCVPVVDGPDDDDPVDDPCNVVVVVVVVVVVVVPPPDDDDPCPPVD

Sequence (77 aa):
KICEYLNVDSLGYLDIEGMIKATGRPANSFCLACFNGNYPLPVDPALDKFIMEKREQRARALAEERDGQPTLFAELK

Radius of gyration: 19.87 Å; chains: 1; bounding box: 36×30×53 Å

Secondary structure (DSSP, 8-state):
-HHHHTT-S---PPPHHHHHHHTTS-GGGS--HHHH---SSPPPTT--TTTTT-HHHHHHHHHH-TT----TTTT--

pLDDT: mean 80.74, std 18.9, range [43.25, 98.19]